Protein AF-B3LUS7-F1 (afdb_monomer_lite)

Structure (mmCIF, N/CA/C/O backbone):
data_AF-B3LUS7-F1
#
_entry.id   AF-B3LUS7-F1
#
loop_
_atom_site.group_PDB
_atom_site.id
_atom_site.type_symbol
_atom_site.label_atom_id
_atom_site.label_alt_id
_atom_site.label_comp_id
_atom_site.label_asym_id
_atom_site.label_entity_id
_atom_site.label_seq_id
_atom_site.pdbx_PDB_ins_code
_atom_site.Cartn_x
_atom_site.Cartn_y
_atom_site.Cartn_z
_atom_site.occupancy
_atom_site.B_iso_or_equiv
_atom_site.auth_seq_id
_atom_site.auth_comp_id
_atom_site.auth_asym_id
_atom_site.auth_atom_id
_atom_site.pdbx_PDB_model_num
ATOM 1 N N . MET A 1 1 ? -60.433 -21.222 46.168 1.00 36.62 1 MET A N 1
ATOM 2 C CA . MET A 1 1 ? -59.354 -22.168 45.819 1.00 36.62 1 MET A CA 1
ATOM 3 C C . MET A 1 1 ? -58.298 -21.401 45.036 1.00 36.62 1 MET A C 1
ATOM 5 O O . MET A 1 1 ? -58.659 -20.761 44.063 1.00 36.62 1 MET A O 1
ATOM 9 N N . GLN A 1 2 ? -57.072 -21.419 45.566 1.00 36.41 2 GLN A N 1
ATOM 10 C CA . GLN A 1 2 ? -55.747 -21.134 44.985 1.00 36.41 2 GLN A CA 1
ATOM 11 C C . GLN A 1 2 ? -55.483 -19.924 44.063 1.00 36.41 2 GLN A C 1
ATOM 13 O O . GLN A 1 2 ? -55.882 -19.857 42.908 1.00 36.41 2 GLN A O 1
ATOM 18 N N . THR A 1 3 ? -54.646 -19.049 44.624 1.00 42.31 3 THR A N 1
ATOM 19 C CA . THR A 1 3 ? -53.610 -18.188 44.035 1.00 42.31 3 THR A CA 1
ATOM 20 C C . THR A 1 3 ? -52.677 -18.892 43.039 1.00 42.31 3 THR A C 1
ATOM 22 O O . THR A 1 3 ? -52.234 -20.001 43.326 1.00 42.31 3 THR A O 1
ATOM 25 N N . SER A 1 4 ? -52.235 -18.182 41.991 1.00 36.28 4 SER A N 1
ATOM 26 C CA . SER A 1 4 ? -50.823 -18.184 41.566 1.00 36.28 4 SER A CA 1
ATOM 27 C C . SER A 1 4 ? -50.484 -16.925 40.760 1.00 36.28 4 SER A C 1
ATOM 29 O O . SER A 1 4 ? -51.110 -16.625 39.749 1.00 36.28 4 SER A O 1
ATOM 31 N N . SER A 1 5 ? -49.491 -16.201 41.265 1.00 44.25 5 SER A N 1
ATOM 32 C CA . SER A 1 5 ? -48.675 -15.177 40.613 1.00 44.25 5 SER A CA 1
ATOM 33 C C . SER A 1 5 ? -47.885 -15.740 39.431 1.00 44.25 5 SER A C 1
ATOM 35 O O . SER A 1 5 ? -47.470 -16.889 39.532 1.00 44.25 5 SER A O 1
ATOM 37 N N . GLU A 1 6 ? -47.550 -14.922 38.428 1.00 37.44 6 GLU A N 1
ATOM 38 C CA . GLU A 1 6 ? -46.140 -14.720 38.040 1.00 37.44 6 GLU A CA 1
ATOM 39 C C . GLU A 1 6 ? -45.975 -13.510 37.110 1.00 37.44 6 GLU A C 1
ATOM 41 O O . GLU A 1 6 ? -46.657 -13.366 36.097 1.00 37.44 6 GLU A O 1
ATOM 46 N N . SER A 1 7 ? -45.067 -12.625 37.505 1.00 44.56 7 SER A N 1
ATOM 47 C CA . SER A 1 7 ? -44.479 -11.560 36.709 1.00 44.56 7 SER A CA 1
ATOM 48 C C . SER A 1 7 ? -43.469 -12.136 35.715 1.00 44.56 7 SER A C 1
ATOM 50 O O . SER A 1 7 ? -42.718 -13.055 36.027 1.00 44.56 7 SER A O 1
ATOM 52 N N . THR A 1 8 ? -43.387 -11.555 34.524 1.00 39.97 8 THR A N 1
ATOM 53 C CA . THR A 1 8 ? -42.203 -11.667 33.657 1.00 39.97 8 THR A CA 1
ATOM 54 C C . THR A 1 8 ? -42.118 -10.338 32.908 1.00 39.97 8 THR A C 1
ATOM 56 O O . THR A 1 8 ? -42.784 -10.132 31.901 1.00 39.97 8 THR A O 1
ATOM 59 N N . ASP A 1 9 ? -41.623 -9.277 33.541 1.00 37.56 9 ASP A N 1
ATOM 60 C CA . ASP A 1 9 ? -40.199 -8.948 33.667 1.00 37.56 9 ASP A CA 1
ATOM 61 C C . ASP A 1 9 ? -39.389 -9.220 32.393 1.00 37.56 9 ASP A C 1
ATOM 63 O O . ASP A 1 9 ? -38.981 -10.337 32.086 1.00 37.56 9 ASP A O 1
ATOM 67 N N . ALA A 1 10 ? -39.162 -8.123 31.669 1.00 45.78 10 ALA A N 1
ATOM 68 C CA . ALA A 1 10 ? -37.835 -7.683 31.259 1.00 45.78 10 ALA A CA 1
ATOM 69 C C . ALA A 1 10 ? -36.886 -8.778 30.743 1.00 45.78 10 ALA A C 1
ATOM 71 O O . ALA A 1 10 ? -35.972 -9.222 31.435 1.00 45.78 10 ALA A O 1
ATOM 72 N N . LYS A 1 11 ? -37.025 -9.142 29.465 1.00 37.34 11 LYS A N 1
ATOM 73 C CA . LYS A 1 11 ? -35.926 -9.773 28.724 1.00 37.34 11 LYS A CA 1
ATOM 74 C C . LYS A 1 11 ? -35.996 -9.459 27.234 1.00 37.34 11 LYS A C 1
ATOM 76 O O . LYS A 1 11 ? -36.280 -10.326 26.419 1.00 37.34 11 LYS A O 1
ATOM 81 N N . SER A 1 12 ? -35.721 -8.207 26.880 1.00 37.22 12 SER A N 1
ATOM 82 C CA . SER A 1 12 ? -35.508 -7.814 25.481 1.00 37.22 12 SER A CA 1
ATOM 83 C C . SER A 1 12 ? -34.350 -6.824 25.313 1.00 37.22 12 SER A C 1
ATOM 85 O O . SER A 1 12 ? -34.412 -5.982 24.434 1.00 37.22 12 SER A O 1
ATOM 87 N N . ASP A 1 13 ? -33.294 -6.946 26.125 1.00 42.12 13 ASP A N 1
ATOM 88 C CA . ASP A 1 13 ? -32.084 -6.104 26.014 1.00 42.12 13 ASP A CA 1
ATOM 89 C C . ASP A 1 13 ? -30.776 -6.913 25.888 1.00 42.12 13 ASP A C 1
ATOM 91 O O . ASP A 1 13 ? -29.690 -6.365 26.004 1.00 42.12 13 ASP A O 1
ATOM 95 N N . SER A 1 14 ? -30.833 -8.230 25.637 1.00 44.12 14 SER A N 1
ATOM 96 C CA . SER A 1 14 ? -29.615 -9.078 25.600 1.00 44.12 14 SER A CA 1
ATOM 97 C C . SER A 1 14 ? -29.285 -9.706 24.243 1.00 44.12 14 SER A C 1
ATOM 99 O O . SER A 1 14 ? -28.375 -10.530 24.166 1.00 44.12 14 SER A O 1
ATOM 101 N N . LEU A 1 15 ? -29.995 -9.349 23.165 1.00 44.31 15 LEU A N 1
ATOM 102 C CA . LEU A 1 15 ? -29.783 -9.963 21.843 1.00 44.31 15 LEU A CA 1
ATOM 103 C C . LEU A 1 15 ? -28.889 -9.157 20.888 1.00 44.31 15 LEU A C 1
ATOM 105 O O . LEU A 1 15 ? -28.404 -9.734 19.915 1.00 44.31 15 LEU A O 1
ATOM 109 N N . ASP A 1 16 ? -28.574 -7.897 21.193 1.00 49.69 16 ASP A N 1
ATOM 110 C CA . ASP A 1 16 ? -27.642 -7.100 20.376 1.00 49.69 16 ASP A CA 1
ATOM 111 C C . ASP A 1 16 ? -26.169 -7.264 20.795 1.00 49.69 16 ASP A C 1
ATOM 113 O O . ASP A 1 16 ? -25.252 -7.055 20.000 1.00 49.69 16 ASP A O 1
ATOM 117 N N . GLU A 1 17 ? -25.913 -7.709 22.025 1.00 46.16 17 GLU A N 1
ATOM 118 C CA . GLU A 1 17 ? -24.556 -7.842 22.569 1.00 46.16 17 GLU A CA 1
ATOM 119 C C . GLU A 1 17 ? -23.786 -9.103 22.099 1.00 46.16 17 GLU A C 1
ATOM 121 O O . GLU A 1 17 ? -22.583 -9.001 21.832 1.00 46.16 17 GLU A O 1
ATOM 126 N N . PRO A 1 18 ? -24.416 -10.283 21.880 1.00 45.97 18 PRO A N 1
ATOM 127 C CA . PRO A 1 18 ? -23.706 -11.465 21.385 1.00 45.97 18 PRO A CA 1
ATOM 128 C C . PRO A 1 18 ? -23.265 -11.313 19.928 1.00 45.97 18 PRO A C 1
ATOM 130 O O . PRO A 1 18 ? -22.197 -11.793 19.551 1.00 45.97 18 PRO A O 1
ATOM 133 N N . SER A 1 19 ? -24.079 -10.656 19.099 1.00 53.09 19 SER A N 1
ATOM 134 C CA . SER A 1 19 ? -23.818 -10.502 17.668 1.00 53.09 19 SER A CA 1
ATOM 135 C C . SER A 1 19 ? -22.700 -9.492 17.421 1.00 53.09 19 SER A C 1
ATOM 137 O O . SER A 1 19 ? -21.775 -9.802 16.676 1.00 53.09 19 SER A O 1
ATOM 139 N N . ALA A 1 20 ? -22.699 -8.348 18.110 1.00 50.06 20 ALA A N 1
ATOM 140 C CA . ALA A 1 20 ? -21.629 -7.358 18.010 1.00 50.06 20 ALA A CA 1
ATOM 141 C C . ALA A 1 20 ? -20.271 -7.917 18.474 1.00 50.06 20 ALA A C 1
ATOM 143 O O . ALA A 1 20 ? -19.271 -7.739 17.777 1.00 50.06 20 ALA A O 1
ATOM 144 N N . TYR A 1 21 ? -20.240 -8.663 19.586 1.00 50.84 21 TYR A N 1
ATOM 145 C CA . TYR A 1 21 ? -19.022 -9.301 20.099 1.00 50.84 21 TYR A CA 1
ATOM 146 C C . TYR A 1 21 ? -18.515 -10.439 19.197 1.00 50.84 21 TYR A C 1
ATOM 148 O O . TYR A 1 21 ? -17.309 -10.597 18.990 1.00 50.84 21 TYR A O 1
ATOM 156 N N . LEU A 1 22 ? -19.419 -11.246 18.628 1.00 47.09 22 LEU A N 1
ATOM 157 C CA . LEU A 1 22 ? -19.049 -12.304 17.683 1.00 47.09 22 LEU A CA 1
ATOM 158 C C . LEU A 1 22 ? -18.611 -11.740 16.327 1.00 47.09 22 LEU A C 1
ATOM 160 O O . LEU A 1 22 ? -17.684 -12.281 15.730 1.00 47.09 22 LEU A O 1
ATOM 164 N N . ILE A 1 23 ? -19.215 -10.645 15.859 1.00 52.66 23 ILE A N 1
ATOM 165 C CA . ILE A 1 23 ? -18.764 -9.920 14.666 1.00 52.66 23 ILE A CA 1
ATOM 166 C C . ILE A 1 23 ? -17.369 -9.350 14.919 1.00 52.66 23 ILE A C 1
ATOM 168 O O . ILE A 1 23 ? -16.482 -9.612 14.117 1.00 52.66 23 ILE A O 1
ATOM 172 N N . GLU A 1 24 ? -17.141 -8.687 16.059 1.00 53.34 24 GLU A N 1
ATOM 173 C CA . GLU A 1 24 ? -15.830 -8.181 16.499 1.00 53.34 24 GLU A CA 1
ATOM 174 C C . GLU A 1 24 ? -14.760 -9.284 16.567 1.00 53.34 24 GLU A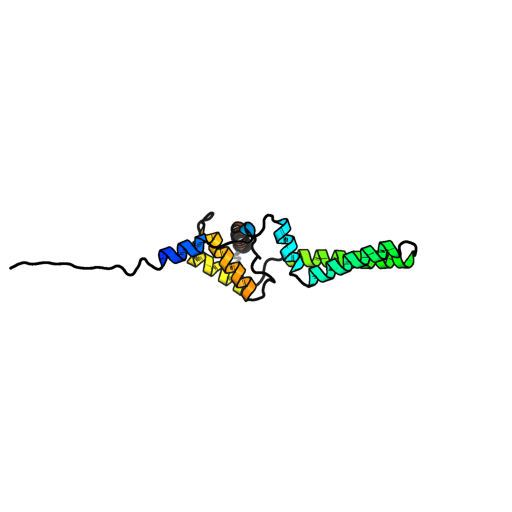 C 1
ATOM 176 O O . GLU A 1 24 ? -13.623 -9.085 16.133 1.00 53.34 24 GLU A O 1
ATOM 181 N N . LYS A 1 25 ? -15.126 -10.486 17.028 1.00 54.56 25 LYS A N 1
ATOM 182 C CA . LYS A 1 25 ? -14.224 -11.646 17.071 1.00 54.56 25 LYS A CA 1
ATOM 183 C C . LYS A 1 25 ? -13.937 -12.249 15.688 1.00 54.56 25 LYS A C 1
ATOM 185 O O . LYS A 1 25 ? -12.855 -12.794 15.488 1.00 54.56 25 LYS A O 1
ATOM 190 N N . ASN A 1 26 ? -14.874 -12.138 14.747 1.00 64.25 26 ASN A N 1
ATOM 191 C CA . ASN A 1 26 ? -14.758 -12.668 13.383 1.00 64.25 26 ASN A CA 1
ATOM 192 C C . ASN A 1 26 ? -14.194 -11.653 12.376 1.00 64.25 26 ASN A C 1
ATOM 194 O O . ASN A 1 26 ? -14.091 -11.955 11.187 1.00 64.25 26 ASN A O 1
ATOM 198 N N . VAL A 1 27 ? -13.807 -10.457 12.827 1.00 75.75 27 VAL A N 1
ATOM 199 C CA . VAL A 1 27 ? -13.137 -9.474 11.978 1.00 75.75 27 VAL A CA 1
ATOM 200 C C . VAL A 1 27 ? -11.748 -9.991 11.594 1.00 75.75 27 VAL A C 1
ATOM 202 O O . VAL A 1 27 ? -10.848 -10.058 12.436 1.00 75.75 27 VAL A O 1
ATOM 205 N N . ALA A 1 28 ? -11.565 -10.343 10.322 1.00 84.31 28 ALA A N 1
ATOM 206 C CA . ALA A 1 28 ? -10.272 -10.716 9.754 1.00 84.31 28 ALA A CA 1
ATOM 207 C C . ALA A 1 28 ? -9.532 -9.469 9.250 1.00 84.31 28 ALA A C 1
ATOM 209 O O . ALA A 1 28 ? -10.075 -8.698 8.456 1.00 84.31 28 ALA A O 1
ATOM 210 N N . LEU A 1 29 ? -8.295 -9.270 9.710 1.00 89.00 29 LEU A N 1
ATOM 211 C CA . LEU A 1 29 ? -7.400 -8.243 9.175 1.00 89.00 29 LEU A CA 1
ATOM 212 C C . LEU A 1 29 ? -6.484 -8.847 8.106 1.00 89.00 29 LEU A C 1
ATOM 214 O O . LEU A 1 29 ? -6.311 -10.067 8.067 1.00 89.00 29 LEU A O 1
ATOM 218 N N . PRO A 1 30 ? -5.822 -8.016 7.280 1.00 87.62 30 PRO A N 1
ATOM 219 C CA . PRO A 1 30 ? -4.854 -8.501 6.297 1.00 87.62 30 PRO A CA 1
ATOM 220 C C . PRO A 1 30 ? -3.796 -9.428 6.912 1.00 87.62 30 PRO A C 1
ATOM 222 O O . PRO A 1 30 ? -3.473 -10.458 6.331 1.00 87.62 30 PRO A O 1
ATOM 225 N N . LYS A 1 31 ? -3.324 -9.130 8.129 1.00 90.62 31 LYS A N 1
ATOM 226 C CA . LYS A 1 31 ? -2.398 -9.987 8.889 1.00 90.62 31 LYS A CA 1
ATOM 227 C C . LYS A 1 31 ? -2.871 -11.436 9.067 1.00 90.62 31 LYS A C 1
ATOM 229 O O . LYS A 1 31 ? -2.031 -12.322 9.161 1.00 90.62 31 LYS A O 1
ATOM 234 N N . ASP A 1 32 ? -4.178 -11.669 9.155 1.00 89.25 32 ASP A N 1
ATOM 235 C CA . ASP A 1 32 ? -4.744 -13.008 9.356 1.00 89.25 32 ASP A CA 1
ATOM 236 C C . ASP A 1 32 ? -5.029 -13.723 8.025 1.00 89.25 32 ASP A C 1
ATOM 238 O O . ASP A 1 32 ? -5.146 -14.945 7.991 1.00 89.25 32 ASP A O 1
ATOM 242 N N . ILE A 1 33 ? -5.147 -12.962 6.932 1.00 88.50 33 ILE A N 1
ATOM 243 C CA . ILE A 1 33 ? -5.426 -13.467 5.580 1.00 88.50 33 ILE A CA 1
ATOM 244 C C . ILE A 1 33 ? -4.118 -13.837 4.871 1.00 88.50 33 ILE A C 1
ATOM 246 O O . ILE A 1 33 ? -4.022 -14.873 4.213 1.00 88.50 33 ILE A O 1
ATOM 250 N N . PHE A 1 34 ? -3.097 -12.988 4.997 1.00 89.75 34 PHE A N 1
ATOM 251 C CA . PHE A 1 34 ? -1.812 -13.169 4.337 1.00 89.75 34 PHE A CA 1
ATOM 252 C C . PHE A 1 34 ? -0.827 -13.902 5.249 1.00 89.75 34 PHE A C 1
ATOM 254 O O . PHE A 1 34 ? -0.536 -13.464 6.358 1.00 89.75 34 PHE A O 1
ATOM 261 N N . GLY A 1 35 ? -0.228 -14.985 4.745 1.00 86.88 35 GLY A N 1
ATOM 262 C CA . GLY A 1 35 ? 0.777 -15.754 5.491 1.00 86.88 35 GLY A CA 1
ATOM 263 C C . GLY A 1 35 ? 2.086 -14.997 5.765 1.00 86.88 35 GLY A C 1
ATOM 264 O O . GLY A 1 35 ? 2.885 -15.427 6.594 1.00 86.88 35 GLY A O 1
ATOM 265 N N . SER A 1 36 ? 2.333 -13.876 5.079 1.00 90.69 36 SER A N 1
ATOM 266 C CA . SER A 1 36 ? 3.490 -13.012 5.318 1.00 90.69 36 SER A CA 1
ATOM 267 C C . SER A 1 36 ? 3.231 -11.575 4.865 1.00 90.69 36 SER A C 1
ATOM 269 O O . SER A 1 36 ? 2.439 -11.324 3.955 1.00 90.69 36 SER A O 1
ATOM 271 N N . TYR A 1 37 ? 3.973 -10.630 5.451 1.00 86.75 37 TYR A N 1
ATOM 272 C CA . TYR A 1 37 ? 3.926 -9.223 5.039 1.00 86.75 37 TYR A CA 1
ATOM 273 C C . TYR A 1 37 ? 4.381 -9.026 3.585 1.00 86.75 37 TYR A C 1
ATOM 275 O O . TYR A 1 37 ? 3.862 -8.159 2.893 1.00 86.75 37 TYR A O 1
ATOM 283 N N . LEU A 1 38 ? 5.318 -9.852 3.103 1.00 86.81 38 LEU A N 1
ATOM 284 C CA . LEU A 1 38 ? 5.768 -9.813 1.709 1.00 86.81 38 LEU A CA 1
ATOM 285 C C . LEU A 1 38 ? 4.651 -10.218 0.744 1.00 86.81 38 LEU A C 1
ATOM 287 O O . LEU A 1 38 ? 4.473 -9.563 -0.275 1.00 86.81 38 LEU A O 1
ATOM 291 N N . SER A 1 39 ? 3.880 -11.259 1.078 1.00 90.06 39 SER A N 1
ATOM 292 C CA . SER A 1 39 ? 2.735 -11.688 0.265 1.00 90.06 39 SER A CA 1
ATOM 293 C C . SER A 1 39 ? 1.671 -10.591 0.178 1.00 90.06 39 SER A C 1
ATOM 295 O O . SER A 1 39 ? 1.225 -10.249 -0.915 1.00 90.06 39 SER A O 1
ATOM 297 N N . TYR A 1 40 ? 1.352 -9.968 1.317 1.00 91.06 40 TYR A N 1
ATOM 298 C CA . TYR A 1 40 ? 0.489 -8.787 1.374 1.00 91.06 40 TYR A CA 1
ATOM 299 C C . TYR A 1 40 ? 1.017 -7.642 0.498 1.00 91.06 40 TYR A C 1
ATOM 301 O O . TYR A 1 40 ? 0.290 -7.099 -0.326 1.00 91.06 40 TYR A O 1
ATOM 309 N N . TRP A 1 41 ? 2.297 -7.294 0.635 1.00 86.69 41 TRP A N 1
ATOM 310 C CA . TRP A 1 41 ? 2.875 -6.172 -0.099 1.00 86.69 41 TRP A CA 1
ATOM 311 C C . TRP A 1 41 ? 2.886 -6.412 -1.613 1.00 86.69 41 TRP A C 1
ATOM 313 O O . TRP A 1 41 ? 2.531 -5.519 -2.377 1.00 86.69 41 TRP A O 1
ATOM 323 N N . ILE A 1 42 ? 3.221 -7.630 -2.055 1.00 87.12 42 ILE A N 1
ATOM 324 C CA . ILE A 1 42 ? 3.136 -8.016 -3.471 1.00 87.12 42 ILE A CA 1
ATOM 325 C C . ILE A 1 42 ? 1.691 -7.902 -3.960 1.00 87.12 42 ILE A C 1
ATOM 327 O O . ILE A 1 42 ? 1.459 -7.328 -5.022 1.00 87.12 42 ILE A O 1
ATOM 331 N N . TYR A 1 43 ? 0.723 -8.398 -3.185 1.00 89.69 43 TYR A N 1
ATOM 332 C CA . TYR A 1 43 ? -0.693 -8.290 -3.527 1.00 89.69 43 TYR A CA 1
ATOM 333 C C . TYR A 1 43 ? -1.107 -6.827 -3.754 1.00 89.69 43 TYR A C 1
ATOM 335 O O . TYR A 1 43 ? -1.678 -6.510 -4.799 1.00 89.69 43 TYR A O 1
ATOM 343 N N . GLU A 1 44 ? -0.727 -5.917 -2.856 1.00 88.38 44 GLU A N 1
ATOM 344 C CA . GLU A 1 44 ? -1.035 -4.490 -3.007 1.00 88.38 44 GLU A CA 1
ATOM 345 C C . GLU A 1 44 ? -0.373 -3.848 -4.225 1.00 88.38 44 GLU A C 1
ATOM 347 O O . GLU A 1 44 ? -1.030 -3.163 -5.012 1.00 88.38 44 GLU A O 1
ATOM 352 N N . VAL A 1 45 ? 0.911 -4.130 -4.445 1.00 84.50 45 VAL A N 1
ATOM 353 C CA . VAL A 1 45 ? 1.642 -3.623 -5.613 1.00 84.50 45 VAL A CA 1
ATOM 354 C C . VAL A 1 45 ? 1.001 -4.108 -6.914 1.00 84.50 45 VAL A C 1
ATOM 356 O O . VAL A 1 45 ? 0.868 -3.334 -7.861 1.00 84.50 45 VAL A O 1
ATOM 359 N N . THR A 1 46 ? 0.551 -5.364 -6.969 1.00 85.00 46 THR A N 1
ATOM 360 C CA . THR A 1 46 ? -0.098 -5.917 -8.169 1.00 85.00 46 THR A CA 1
ATOM 361 C C . THR A 1 46 ? -1.489 -5.351 -8.433 1.00 85.00 46 THR A C 1
ATOM 363 O O . THR A 1 46 ? -1.962 -5.403 -9.569 1.00 85.00 46 THR A O 1
ATOM 366 N N . ARG A 1 47 ? -2.166 -4.800 -7.419 1.00 88.12 47 ARG A N 1
ATOM 367 C CA . ARG A 1 47 ? -3.489 -4.202 -7.613 1.00 88.12 47 ARG A CA 1
ATOM 368 C C . ARG A 1 47 ? -3.412 -2.785 -8.176 1.00 88.12 47 ARG A C 1
ATOM 370 O O . ARG A 1 47 ? -4.324 -2.362 -8.888 1.00 88.12 47 ARG A O 1
ATOM 377 N N . HIS A 1 48 ? -2.307 -2.094 -7.929 1.00 84.62 48 HIS A N 1
ATOM 378 C CA . HIS A 1 48 ? -2.116 -0.725 -8.372 1.00 84.62 48 HIS A CA 1
ATOM 379 C C . HIS A 1 48 ? -1.610 -0.652 -9.812 1.00 84.62 48 HIS A C 1
ATOM 381 O O . HIS A 1 48 ? -0.467 -0.989 -10.134 1.00 84.62 48 HIS A O 1
ATOM 387 N N . LYS A 1 49 ? -2.470 -0.154 -10.704 1.00 85.94 49 LYS A N 1
ATOM 388 C CA . LYS A 1 49 ? -2.260 -0.187 -12.163 1.00 85.94 49 LYS A CA 1
ATOM 389 C C . LYS A 1 49 ? -0.927 0.425 -12.598 1.00 85.94 49 LYS A C 1
ATOM 391 O O . LYS A 1 49 ? -0.229 -0.161 -13.421 1.00 85.94 49 LYS A O 1
ATOM 396 N N . ALA A 1 50 ? -0.552 1.574 -12.033 1.00 85.94 50 ALA A N 1
ATOM 397 C CA . ALA A 1 50 ? 0.697 2.247 -12.394 1.00 85.94 50 ALA A CA 1
ATOM 398 C C . ALA A 1 50 ? 1.938 1.433 -11.994 1.00 85.94 50 ALA A C 1
ATOM 400 O O . ALA A 1 50 ? 2.926 1.423 -12.724 1.00 85.94 50 ALA A O 1
ATOM 401 N N . ALA A 1 51 ? 1.875 0.711 -10.870 1.00 87.00 51 ALA A N 1
ATOM 402 C CA . ALA A 1 51 ? 2.989 -0.108 -10.405 1.00 87.00 51 ALA A CA 1
ATOM 403 C C . ALA A 1 51 ? 3.184 -1.330 -11.314 1.00 87.00 51 ALA A C 1
ATOM 405 O O . ALA A 1 51 ? 4.310 -1.630 -11.705 1.00 87.00 51 ALA A O 1
ATOM 406 N N . VAL A 1 52 ? 2.086 -1.977 -11.725 1.00 88.94 52 VAL A N 1
ATOM 407 C CA . VAL A 1 52 ? 2.119 -3.093 -12.684 1.00 88.94 52 VAL A CA 1
ATOM 408 C C . VAL A 1 52 ? 2.677 -2.654 -14.036 1.00 88.94 52 VAL A C 1
ATOM 410 O O . VAL A 1 52 ? 3.545 -3.331 -14.576 1.00 88.94 52 VAL A O 1
ATOM 413 N N . ILE A 1 53 ? 2.224 -1.514 -14.572 1.00 89.94 53 ILE A N 1
ATOM 414 C CA . ILE A 1 53 ? 2.720 -0.990 -15.855 1.00 89.94 53 ILE A CA 1
ATOM 415 C C . ILE A 1 53 ? 4.228 -0.732 -15.784 1.00 89.94 53 ILE A C 1
ATOM 417 O O . ILE A 1 53 ? 4.962 -1.178 -16.662 1.00 89.94 53 ILE A O 1
ATOM 421 N N . LEU A 1 54 ? 4.705 -0.065 -14.728 1.00 89.75 54 LEU A N 1
ATOM 422 C CA . LEU A 1 54 ? 6.135 0.191 -14.542 1.00 89.75 54 LEU A CA 1
ATOM 423 C C . LEU A 1 54 ? 6.942 -1.102 -14.401 1.00 89.75 54 LEU A C 1
ATOM 425 O O . LEU A 1 54 ? 8.019 -1.209 -14.979 1.00 89.75 54 LEU A O 1
ATOM 429 N N . LEU A 1 55 ? 6.424 -2.099 -13.680 1.00 89.56 55 LEU A N 1
ATOM 430 C CA . LEU A 1 55 ? 7.087 -3.393 -13.534 1.00 89.56 55 LEU A CA 1
ATOM 431 C C . LEU A 1 55 ? 7.205 -4.117 -14.880 1.00 89.56 55 LEU A C 1
ATOM 433 O O . LEU A 1 55 ? 8.275 -4.630 -15.200 1.00 89.56 55 LEU A O 1
ATOM 437 N N . VAL A 1 56 ? 6.142 -4.116 -15.689 1.00 91.56 56 VAL A N 1
ATOM 438 C CA . VAL A 1 56 ? 6.174 -4.677 -17.048 1.00 91.56 56 VAL A CA 1
ATOM 439 C C . VAL A 1 56 ? 7.203 -3.943 -17.904 1.00 91.56 56 VAL A C 1
ATOM 441 O O . VAL A 1 56 ? 8.016 -4.606 -18.542 1.00 91.56 56 VAL A O 1
ATOM 444 N N . LEU A 1 57 ? 7.229 -2.605 -17.863 1.00 91.81 57 LEU A N 1
ATOM 445 C CA . LEU A 1 57 ? 8.209 -1.800 -18.598 1.00 91.81 57 LEU A CA 1
ATOM 446 C C . LEU A 1 57 ? 9.649 -2.143 -18.198 1.00 91.81 57 LEU A C 1
ATOM 448 O O . LEU A 1 57 ? 10.485 -2.361 -19.071 1.00 91.81 57 LEU A O 1
ATOM 452 N N . ILE A 1 58 ? 9.925 -2.286 -16.899 1.00 91.00 58 ILE A N 1
ATOM 453 C CA . ILE A 1 58 ? 11.244 -2.691 -16.395 1.00 91.00 58 ILE A CA 1
ATOM 454 C C . ILE A 1 58 ? 11.637 -4.067 -16.934 1.00 91.00 58 ILE A C 1
ATOM 456 O O . ILE A 1 58 ? 12.744 -4.227 -17.445 1.00 91.00 58 ILE A O 1
ATOM 460 N N . VAL A 1 59 ? 10.741 -5.055 -16.850 1.00 91.69 59 VAL A N 1
ATOM 461 C CA . VAL A 1 59 ? 11.011 -6.408 -17.359 1.00 91.69 59 VAL A CA 1
ATOM 462 C C . VAL A 1 59 ? 11.281 -6.368 -18.862 1.00 91.69 59 VAL A C 1
ATOM 464 O O . VAL A 1 59 ? 12.248 -6.972 -19.320 1.00 91.69 59 VAL A O 1
ATOM 467 N N . THR A 1 60 ? 10.487 -5.617 -19.630 1.00 90.88 60 THR A N 1
ATOM 468 C CA . THR A 1 60 ? 10.710 -5.474 -21.074 1.00 90.88 60 THR A CA 1
ATOM 469 C C . THR A 1 60 ? 12.031 -4.780 -21.396 1.00 90.88 60 THR A C 1
ATOM 471 O O . THR A 1 60 ? 12.754 -5.269 -22.258 1.00 90.88 60 THR A O 1
ATOM 474 N N . SER A 1 61 ? 12.403 -3.718 -20.675 1.00 89.69 61 SER A N 1
ATOM 475 C CA . SER A 1 61 ? 13.691 -3.035 -20.856 1.00 89.69 61 SER A CA 1
ATOM 476 C C . SER A 1 61 ? 14.872 -3.950 -20.540 1.00 89.69 61 SER A C 1
ATOM 478 O O . SER A 1 61 ? 15.855 -3.958 -21.273 1.00 89.69 61 SER A O 1
ATOM 480 N N . ILE A 1 62 ? 14.778 -4.786 -19.500 1.00 89.56 62 ILE A N 1
ATOM 481 C CA . ILE A 1 62 ? 15.827 -5.770 -19.186 1.00 89.56 62 ILE A CA 1
ATOM 482 C C . ILE A 1 62 ? 15.976 -6.786 -20.327 1.00 89.56 62 ILE A C 1
ATOM 484 O O . ILE A 1 62 ? 17.096 -7.087 -20.736 1.00 89.56 62 ILE A O 1
ATOM 488 N N . LEU A 1 63 ? 14.866 -7.301 -20.866 1.00 90.12 63 LEU A N 1
ATOM 489 C CA . LEU A 1 63 ? 14.901 -8.248 -21.986 1.00 90.12 63 LEU A CA 1
ATOM 490 C C . LEU A 1 63 ? 15.520 -7.624 -23.245 1.00 90.12 63 LEU A C 1
ATOM 492 O O . LEU A 1 63 ? 16.335 -8.265 -23.909 1.00 90.12 63 LEU A O 1
ATOM 496 N N . LEU A 1 64 ? 15.173 -6.370 -23.547 1.00 88.31 64 LEU A N 1
ATOM 497 C CA . LEU A 1 64 ? 15.741 -5.625 -24.671 1.00 88.31 64 LEU A CA 1
ATOM 498 C C . LEU A 1 64 ? 17.236 -5.359 -24.479 1.00 88.31 64 LEU A C 1
ATOM 500 O O . LEU A 1 64 ? 18.008 -5.578 -25.411 1.00 88.31 64 LEU A O 1
ATOM 504 N N . LEU A 1 65 ? 17.664 -4.980 -23.272 1.00 87.38 65 LEU A N 1
ATOM 505 C CA . LEU A 1 65 ? 19.075 -4.770 -22.945 1.00 87.38 65 LEU A CA 1
ATOM 506 C C . LEU A 1 65 ? 19.904 -6.040 -23.175 1.00 87.38 65 LEU A C 1
ATOM 508 O O . LEU A 1 65 ? 20.983 -5.972 -23.759 1.00 87.38 65 LEU A O 1
ATOM 512 N N . VAL A 1 66 ? 19.391 -7.202 -22.755 1.00 87.19 66 VAL A N 1
ATOM 513 C CA . VAL A 1 66 ? 20.055 -8.498 -22.972 1.00 87.19 66 VAL A CA 1
ATOM 514 C C . VAL A 1 66 ? 20.150 -8.828 -24.464 1.00 87.19 66 VAL A C 1
ATOM 516 O O . VAL A 1 66 ? 21.174 -9.339 -24.912 1.00 87.19 66 VAL A O 1
ATOM 519 N N . PHE A 1 67 ? 19.112 -8.524 -25.245 1.00 86.00 67 PHE A N 1
ATOM 520 C CA . PHE A 1 67 ? 19.070 -8.842 -26.673 1.00 86.00 67 PHE A CA 1
ATOM 521 C C . PHE A 1 67 ? 19.939 -7.904 -27.531 1.00 86.00 67 PHE A C 1
ATOM 523 O O . PHE A 1 67 ? 20.602 -8.353 -28.465 1.00 86.00 67 PHE A O 1
ATOM 530 N N . PHE A 1 68 ? 19.966 -6.608 -27.211 1.00 83.25 68 PHE A N 1
ATOM 531 C CA . PHE A 1 68 ? 20.624 -5.564 -28.007 1.00 83.25 68 PHE A CA 1
ATOM 532 C C . PHE A 1 68 ? 21.972 -5.086 -27.440 1.00 83.25 68 PHE A C 1
ATOM 534 O O . PHE A 1 68 ? 22.517 -4.092 -27.922 1.00 83.25 68 PHE A O 1
ATOM 541 N N . TYR A 1 69 ? 22.552 -5.809 -26.473 1.00 82.62 69 TYR A N 1
ATOM 542 C CA . TYR A 1 69 ? 23.803 -5.442 -25.789 1.00 82.62 69 TYR A CA 1
ATOM 543 C C . TYR A 1 69 ? 24.973 -5.097 -26.730 1.00 82.62 69 TYR A C 1
ATOM 545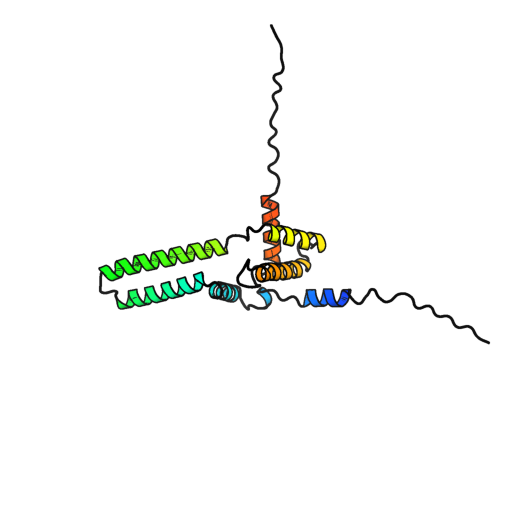 O O . TYR A 1 69 ? 25.808 -4.257 -26.413 1.00 82.62 69 TYR A O 1
ATOM 553 N N . ASN A 1 70 ? 25.024 -5.706 -27.915 1.00 79.56 70 ASN A N 1
ATOM 554 C CA . ASN A 1 70 ? 26.120 -5.510 -28.867 1.00 79.56 70 ASN A CA 1
ATOM 555 C C . ASN A 1 70 ? 26.061 -4.175 -29.638 1.00 79.56 70 ASN A C 1
ATOM 557 O O . ASN A 1 70 ? 26.960 -3.896 -30.426 1.00 79.56 70 ASN A O 1
ATOM 561 N N . THR A 1 71 ? 25.015 -3.361 -29.458 1.00 82.69 71 THR A N 1
ATOM 562 C CA . THR A 1 71 ? 24.848 -2.079 -30.164 1.00 82.69 71 THR A CA 1
ATOM 563 C C . THR A 1 71 ? 24.964 -0.912 -29.181 1.00 82.69 71 THR A C 1
ATOM 565 O O . THR A 1 71 ? 24.036 -0.650 -28.420 1.00 82.69 71 THR A O 1
ATOM 568 N N . GLU A 1 72 ? 26.080 -0.174 -29.209 1.00 76.69 72 GLU A N 1
ATOM 569 C CA . GLU A 1 72 ? 26.400 0.865 -28.207 1.00 76.69 72 GLU A CA 1
ATOM 570 C C . GLU A 1 72 ? 25.304 1.935 -28.040 1.00 76.69 72 GLU A C 1
ATOM 572 O O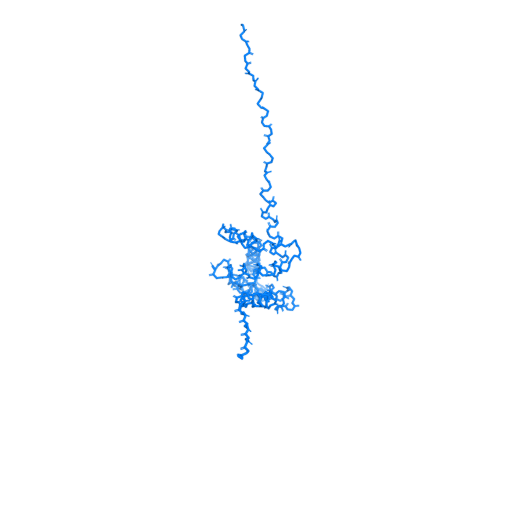 . GLU A 1 72 ? 24.943 2.293 -26.917 1.00 76.69 72 GLU A O 1
ATOM 577 N N . PHE A 1 73 ? 24.718 2.413 -29.144 1.00 74.81 73 PHE A N 1
ATOM 578 C CA . PHE A 1 73 ? 23.649 3.419 -29.101 1.00 74.81 73 PHE A CA 1
ATOM 579 C C . PHE A 1 73 ? 22.353 2.875 -28.472 1.00 74.81 73 PHE A C 1
ATOM 581 O O . PHE A 1 73 ? 21.664 3.590 -27.745 1.00 74.81 73 PHE A O 1
ATOM 588 N N . CYS A 1 74 ? 22.044 1.595 -28.700 1.00 81.12 74 CYS A N 1
ATOM 589 C CA . CYS A 1 74 ? 20.895 0.930 -28.087 1.00 81.12 74 CYS A CA 1
ATOM 590 C C . CYS A 1 74 ? 21.105 0.753 -26.581 1.00 81.12 74 CYS A C 1
ATOM 592 O O . CYS A 1 74 ? 20.193 1.019 -25.806 1.00 81.12 74 CYS A O 1
ATOM 594 N N . VAL A 1 75 ? 22.317 0.390 -26.154 1.00 84.56 75 VAL A N 1
ATOM 595 C CA . VAL A 1 75 ? 22.637 0.208 -24.731 1.00 84.56 75 VAL A CA 1
ATOM 596 C C . VAL A 1 75 ? 22.469 1.510 -23.946 1.00 84.56 75 VAL A C 1
ATOM 598 O O . VAL A 1 75 ? 21.846 1.504 -22.887 1.00 84.56 75 VAL A O 1
ATOM 601 N N . ALA A 1 76 ? 22.965 2.640 -24.460 1.00 87.38 76 ALA A N 1
ATOM 602 C CA . ALA A 1 76 ? 22.828 3.929 -23.776 1.00 87.38 76 ALA A CA 1
ATOM 603 C C . ALA A 1 76 ? 21.357 4.366 -23.626 1.00 87.38 76 ALA A C 1
ATOM 605 O O . ALA A 1 76 ? 20.956 4.839 -22.560 1.00 87.38 76 ALA A O 1
ATOM 606 N N . PHE A 1 77 ? 20.543 4.177 -24.671 1.00 87.31 77 PHE A N 1
ATOM 607 C CA . PHE A 1 77 ? 19.111 4.480 -24.639 1.00 87.31 77 PHE A CA 1
ATOM 608 C C . PHE A 1 77 ? 18.350 3.581 -23.652 1.00 87.31 77 PHE A C 1
ATOM 610 O O . PHE A 1 77 ? 17.561 4.084 -22.851 1.00 87.31 77 PHE A O 1
ATOM 617 N N . GLU A 1 78 ? 18.637 2.277 -23.641 1.00 88.06 78 GLU A N 1
ATOM 618 C CA . GLU A 1 78 ? 18.017 1.322 -22.714 1.00 88.06 78 GLU A CA 1
ATOM 619 C C . GLU A 1 78 ? 18.388 1.600 -21.253 1.00 88.06 78 GLU A C 1
ATOM 621 O O . GLU A 1 78 ? 17.528 1.543 -20.374 1.00 88.06 78 GLU A O 1
ATOM 626 N N . ILE A 1 79 ? 19.642 1.979 -20.972 1.00 87.94 79 ILE A N 1
ATOM 627 C CA . ILE A 1 79 ? 20.054 2.402 -19.624 1.00 87.94 79 ILE A CA 1
ATOM 628 C C . ILE A 1 79 ? 19.242 3.624 -19.175 1.00 87.94 79 ILE A C 1
ATOM 630 O O . ILE A 1 79 ? 18.790 3.681 -18.028 1.00 87.94 79 ILE A O 1
ATOM 634 N N . LEU A 1 80 ? 19.019 4.592 -20.069 1.00 90.50 80 LEU A N 1
ATOM 635 C CA . LEU A 1 80 ? 18.239 5.790 -19.763 1.00 90.50 80 LEU A CA 1
ATOM 636 C C . LEU A 1 80 ? 16.769 5.435 -19.486 1.00 90.50 80 LEU A C 1
ATOM 638 O O . LEU A 1 80 ? 16.232 5.862 -18.460 1.00 90.50 80 LEU A O 1
ATOM 642 N N . LEU A 1 81 ? 16.147 4.591 -20.316 1.00 89.56 81 LEU A N 1
ATOM 643 C CA . LEU A 1 81 ? 14.786 4.083 -20.096 1.00 89.56 81 LEU A CA 1
ATOM 644 C C . LEU A 1 81 ? 14.650 3.312 -18.781 1.00 89.56 81 LEU A C 1
ATOM 646 O O . LEU A 1 81 ? 13.712 3.558 -18.019 1.00 89.56 81 LEU A O 1
ATOM 650 N N . PHE A 1 82 ? 15.597 2.423 -18.479 1.00 90.31 82 PHE A N 1
ATOM 651 C CA . PHE A 1 82 ? 15.620 1.684 -17.222 1.00 90.31 82 PHE A CA 1
ATOM 652 C C . PHE A 1 82 ? 15.726 2.635 -16.025 1.00 90.31 82 PHE A C 1
ATOM 654 O O . PHE A 1 82 ? 14.970 2.496 -15.065 1.00 90.31 82 PHE A O 1
ATOM 661 N N . SER A 1 83 ? 16.600 3.647 -16.099 1.00 90.56 83 SER A N 1
ATOM 662 C CA . SER A 1 83 ? 16.746 4.656 -15.042 1.00 90.56 83 SER A CA 1
ATOM 663 C C . SER A 1 83 ? 15.452 5.446 -14.812 1.00 90.56 83 SER A C 1
ATOM 665 O O . SER A 1 83 ? 15.064 5.673 -13.666 1.00 90.56 83 SER A O 1
ATOM 667 N N . PHE A 1 84 ? 14.742 5.800 -15.888 1.00 90.94 84 PHE A N 1
ATOM 668 C CA . PHE A 1 84 ? 13.465 6.503 -15.822 1.00 90.94 84 PHE A CA 1
ATOM 669 C C . PHE A 1 84 ? 12.374 5.625 -15.203 1.00 90.94 84 PHE A C 1
ATOM 671 O O . PHE A 1 84 ? 11.652 6.074 -14.314 1.00 90.94 84 PHE A O 1
ATOM 678 N N . CYS A 1 85 ? 12.287 4.355 -15.609 1.00 91.19 85 CYS A N 1
ATOM 679 C CA . CYS A 1 85 ? 11.333 3.409 -15.032 1.00 91.19 85 CYS A CA 1
ATOM 680 C C . CYS A 1 85 ? 11.626 3.154 -13.550 1.00 91.19 85 CYS A C 1
ATOM 682 O O . CYS A 1 85 ? 10.707 3.163 -12.732 1.00 91.19 85 CYS A O 1
ATOM 684 N N . PHE A 1 86 ? 12.902 2.998 -13.188 1.00 88.50 86 PHE A N 1
ATOM 685 C CA . PHE A 1 86 ? 13.334 2.847 -11.802 1.00 88.50 86 PHE A CA 1
ATOM 686 C C . PHE A 1 86 ? 12.960 4.077 -10.963 1.00 88.50 86 PHE A C 1
ATOM 688 O O . PHE A 1 86 ? 12.322 3.942 -9.918 1.00 88.50 86 PHE A O 1
ATOM 695 N N . ALA A 1 87 ? 13.251 5.286 -11.450 1.00 90.50 87 ALA A N 1
ATOM 696 C CA . ALA A 1 87 ? 12.824 6.522 -10.797 1.00 90.50 87 ALA A CA 1
ATOM 697 C C . ALA A 1 87 ? 11.292 6.588 -10.647 1.00 90.50 87 ALA A C 1
ATOM 699 O O . ALA A 1 87 ? 10.793 6.926 -9.573 1.00 90.50 87 ALA A O 1
ATOM 700 N N . GLY A 1 88 ? 10.545 6.187 -11.679 1.00 88.62 88 GLY A N 1
ATOM 701 C CA . GLY A 1 88 ? 9.088 6.062 -11.635 1.00 88.62 88 GLY A CA 1
ATOM 702 C C . GLY A 1 88 ? 8.610 5.106 -10.541 1.00 88.62 88 GLY A C 1
ATOM 703 O O . GLY A 1 88 ? 7.701 5.447 -9.786 1.00 88.62 88 GLY A O 1
ATOM 704 N N . THR A 1 89 ? 9.250 3.942 -10.384 1.00 86.06 89 THR A N 1
ATOM 705 C CA . THR A 1 89 ? 8.909 3.011 -9.296 1.00 86.06 89 THR A CA 1
ATOM 706 C C . THR A 1 89 ? 9.196 3.595 -7.919 1.00 86.06 89 THR A C 1
ATOM 708 O O . THR A 1 89 ? 8.357 3.463 -7.030 1.00 86.06 89 THR A O 1
ATOM 711 N N . CYS A 1 90 ? 10.310 4.314 -7.745 1.00 86.94 90 CYS A N 1
ATOM 712 C CA . CYS A 1 90 ? 10.594 5.025 -6.499 1.00 86.94 90 CYS A CA 1
ATOM 713 C C . CYS A 1 90 ? 9.506 6.058 -6.184 1.00 86.94 90 CYS A C 1
ATOM 715 O O . CYS A 1 90 ? 9.037 6.116 -5.051 1.00 86.94 90 CYS A O 1
ATOM 717 N N . MET A 1 91 ? 9.058 6.828 -7.180 1.00 86.25 91 MET A N 1
ATOM 718 C CA . MET A 1 91 ? 7.981 7.808 -7.003 1.00 86.25 91 MET A CA 1
ATOM 719 C C . MET A 1 91 ? 6.661 7.152 -6.600 1.00 86.25 91 MET A C 1
ATOM 721 O O . MET A 1 91 ? 5.983 7.648 -5.704 1.00 86.25 91 MET A O 1
ATOM 725 N N . VAL A 1 92 ? 6.316 6.016 -7.210 1.00 84.50 92 VAL A N 1
ATOM 726 C CA . VAL A 1 92 ? 5.128 5.245 -6.826 1.00 84.50 92 VAL A CA 1
ATOM 727 C C . VAL A 1 92 ? 5.250 4.755 -5.382 1.00 84.50 92 VAL A C 1
ATOM 729 O O . VAL A 1 92 ? 4.333 4.969 -4.599 1.00 84.50 92 VAL A O 1
ATOM 732 N N . VAL A 1 93 ? 6.392 4.185 -4.982 1.00 83.12 93 VAL A N 1
ATOM 733 C CA . VAL A 1 93 ? 6.629 3.744 -3.593 1.00 83.12 93 VAL A CA 1
ATOM 734 C C . VAL A 1 93 ? 6.523 4.905 -2.598 1.00 83.12 93 VAL A C 1
ATOM 736 O O . VAL A 1 93 ? 5.939 4.738 -1.527 1.00 83.12 93 VAL A O 1
ATOM 739 N N . ILE A 1 94 ? 7.042 6.086 -2.947 1.00 82.88 94 ILE A N 1
ATOM 740 C CA . ILE A 1 94 ? 6.905 7.290 -2.118 1.00 82.88 94 ILE A CA 1
ATOM 741 C C . ILE A 1 94 ? 5.427 7.675 -1.992 1.00 82.88 94 ILE A C 1
ATOM 743 O O . ILE A 1 94 ? 4.958 7.858 -0.872 1.00 82.88 94 ILE A O 1
ATOM 747 N N . ALA A 1 95 ? 4.675 7.711 -3.094 1.00 80.31 95 ALA A N 1
ATOM 748 C CA . ALA A 1 95 ? 3.244 8.015 -3.074 1.00 80.31 95 ALA A CA 1
ATOM 749 C C . ALA A 1 95 ? 2.443 7.012 -2.219 1.00 80.31 95 ALA A C 1
ATOM 751 O O . ALA A 1 95 ? 1.570 7.409 -1.457 1.00 80.31 95 ALA A O 1
ATOM 752 N N . PHE A 1 96 ? 2.795 5.725 -2.262 1.00 74.31 96 PHE A N 1
ATOM 753 C CA . PHE A 1 96 ? 2.221 4.696 -1.386 1.00 74.31 96 PHE A CA 1
ATOM 754 C C . PHE A 1 96 ? 2.540 4.897 0.096 1.00 74.31 96 PHE A C 1
ATOM 756 O O . PHE A 1 96 ? 1.767 4.487 0.962 1.00 74.31 96 PHE A O 1
ATOM 763 N N . SER A 1 97 ? 3.701 5.480 0.396 1.00 72.94 97 SER A N 1
ATOM 764 C CA . SER A 1 97 ? 4.105 5.787 1.767 1.00 72.94 97 SER A CA 1
ATOM 765 C C . SER A 1 97 ? 3.433 7.044 2.314 1.00 72.94 97 SER A C 1
ATOM 767 O O . SER A 1 97 ? 3.430 7.252 3.532 1.00 72.94 97 SER A O 1
ATOM 769 N N . GLU A 1 98 ? 2.858 7.880 1.441 1.00 77.06 98 GLU A N 1
ATOM 770 C CA . GLU A 1 98 ? 2.180 9.084 1.881 1.00 77.06 98 GLU A CA 1
ATOM 771 C C . GLU A 1 98 ? 0.884 8.727 2.621 1.00 77.06 98 GLU A C 1
ATOM 773 O O . GLU A 1 98 ? 0.032 7.983 2.125 1.00 77.06 98 GLU A O 1
ATOM 778 N N . PRO A 1 99 ? 0.710 9.243 3.849 1.00 75.88 99 PRO A N 1
ATOM 779 C CA . PRO A 1 99 ? -0.508 9.016 4.599 1.00 75.88 99 PRO A CA 1
ATOM 780 C C . PRO A 1 99 ? -1.694 9.642 3.869 1.00 75.88 99 PRO A C 1
ATOM 782 O O . PRO A 1 99 ? -1.595 10.772 3.389 1.00 75.88 99 PRO A O 1
ATOM 785 N N . ILE A 1 100 ? -2.848 8.964 3.892 1.00 79.56 100 ILE A N 1
ATOM 786 C CA . ILE A 1 100 ? -4.089 9.504 3.325 1.00 79.56 100 ILE A CA 1
ATOM 787 C C . ILE A 1 100 ? -4.347 10.891 3.934 1.00 79.56 100 ILE A C 1
ATOM 789 O O . ILE A 1 100 ? -4.550 11.059 5.145 1.00 79.56 100 ILE A O 1
ATOM 793 N N . GLY A 1 101 ? -4.257 11.909 3.078 1.00 74.06 101 GLY A N 1
ATOM 794 C CA . GLY A 1 101 ? -4.352 13.316 3.455 1.00 74.06 101 GLY A CA 1
ATOM 795 C C . GLY A 1 101 ? -5.779 13.773 3.745 1.00 74.06 101 GLY A C 1
ATOM 796 O O . GLY A 1 101 ? -5.956 14.830 4.363 1.00 74.06 101 GLY A O 1
ATOM 797 N N . ASP A 1 102 ? -6.762 12.965 3.350 1.00 84.25 102 ASP A N 1
ATOM 798 C CA . ASP A 1 102 ? -8.172 13.315 3.324 1.00 84.25 102 ASP A CA 1
ATOM 799 C C . ASP A 1 102 ? -8.731 13.708 4.704 1.00 84.25 102 ASP A C 1
ATOM 801 O O . ASP A 1 102 ? -8.438 13.101 5.743 1.00 84.25 102 ASP A O 1
ATOM 805 N N . ARG A 1 103 ? -9.504 14.800 4.723 1.00 85.69 103 ARG A N 1
ATOM 806 C CA . ARG A 1 103 ? -10.058 15.361 5.963 1.00 85.69 103 ARG A CA 1
ATOM 807 C C . ARG A 1 103 ? -11.232 14.532 6.461 1.00 85.69 103 ARG A C 1
ATOM 809 O O . ARG A 1 103 ? -11.347 14.365 7.675 1.00 85.69 103 ARG A O 1
ATOM 816 N N . GLU A 1 104 ? -12.065 14.017 5.562 1.00 88.62 104 GLU A N 1
ATOM 817 C CA . GLU A 1 104 ? -13.238 13.217 5.922 1.00 88.62 104 GLU A CA 1
ATOM 818 C C . GLU A 1 104 ? -12.806 11.894 6.547 1.00 88.62 104 GLU A C 1
ATOM 820 O O . GLU A 1 104 ? -13.278 11.546 7.627 1.00 88.62 104 GLU A O 1
ATOM 825 N N . PHE A 1 105 ? -11.798 11.240 5.969 1.00 88.75 105 PHE A N 1
ATOM 826 C CA . PHE A 1 105 ? -11.133 10.073 6.537 1.00 88.75 105 PHE A CA 1
ATOM 827 C C . PHE A 1 105 ? -10.643 10.324 7.969 1.00 88.75 105 PHE A C 1
ATOM 829 O O . PHE A 1 105 ? -10.935 9.546 8.880 1.00 88.75 105 PHE A O 1
ATOM 836 N N . LYS A 1 106 ? -9.937 11.439 8.205 1.00 89.69 106 LYS A N 1
ATOM 837 C CA . LYS A 1 106 ? -9.443 11.798 9.547 1.00 89.69 106 LYS A CA 1
ATOM 838 C C . LYS A 1 106 ? -10.585 12.036 10.533 1.00 89.69 106 LYS A C 1
ATOM 840 O O . LYS A 1 106 ? -10.488 11.611 11.681 1.00 89.69 106 LYS A O 1
ATOM 845 N N . VAL A 1 107 ? -11.653 12.711 10.110 1.00 89.62 107 VAL A N 1
ATOM 846 C CA . VAL A 1 107 ? -12.840 12.941 10.949 1.00 89.62 107 VAL A CA 1
ATOM 847 C C . VAL A 1 107 ? -13.534 11.619 11.268 1.00 89.62 107 VAL A C 1
ATOM 849 O O . VAL A 1 107 ? -13.848 11.369 12.431 1.00 89.62 107 VAL A O 1
ATOM 852 N N . LYS A 1 108 ? -13.707 10.743 10.273 1.00 92.19 108 LYS A N 1
ATOM 853 C CA . LYS A 1 108 ? -14.312 9.420 10.439 1.00 92.19 108 LYS A CA 1
ATOM 854 C C . LYS A 1 108 ? -13.512 8.549 11.406 1.00 92.19 108 LYS A C 1
ATOM 856 O O . LYS A 1 108 ? -14.101 7.961 12.309 1.00 92.19 108 LYS A O 1
ATOM 861 N N . LEU A 1 109 ? -12.183 8.544 11.281 1.00 91.50 109 LEU A N 1
ATOM 862 C CA . LEU A 1 109 ? -11.286 7.847 12.202 1.00 91.50 109 LEU A CA 1
ATOM 863 C C . LEU A 1 109 ? -11.467 8.336 13.644 1.00 91.50 109 LEU A C 1
ATOM 865 O O . LEU A 1 109 ? -11.614 7.531 14.560 1.00 91.50 109 LEU A O 1
ATOM 869 N N . LEU A 1 110 ? -11.478 9.656 13.855 1.00 91.12 110 LEU A N 1
ATOM 870 C CA . LEU A 1 110 ? -11.672 10.239 15.185 1.00 91.12 110 LEU A CA 1
ATOM 871 C C . LEU A 1 110 ? -13.047 9.896 15.765 1.00 91.12 110 LEU A C 1
ATOM 873 O O . LEU A 1 110 ? -13.143 9.589 16.951 1.00 91.12 110 LEU A O 1
ATOM 877 N N . MET A 1 111 ? -14.092 9.918 14.938 1.00 90.88 111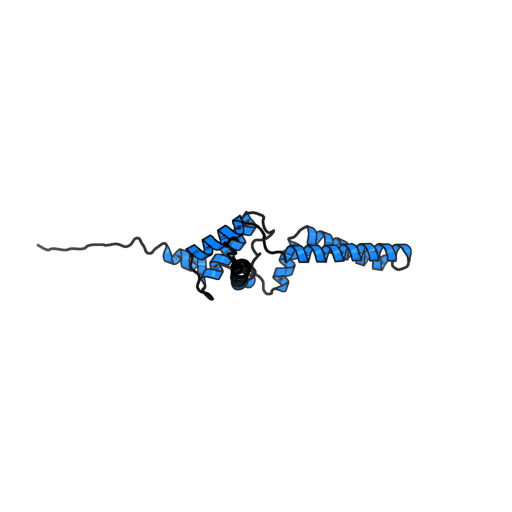 MET A N 1
ATOM 878 C CA . MET A 1 111 ? -15.443 9.539 15.343 1.00 90.88 111 MET A CA 1
ATOM 879 C C . MET A 1 111 ? -15.496 8.078 15.805 1.00 90.88 111 MET A C 1
ATOM 881 O O . MET A 1 111 ? -16.041 7.800 16.870 1.00 90.88 111 MET A O 1
ATOM 885 N N . GLU A 1 112 ? -14.887 7.157 15.057 1.00 91.25 112 GLU A N 1
ATOM 886 C CA . GLU A 1 112 ? -14.849 5.735 15.419 1.00 91.25 112 GLU A CA 1
ATOM 887 C C . GLU A 1 112 ? -14.110 5.509 16.752 1.00 91.25 112 GLU A C 1
ATOM 889 O O . GLU A 1 112 ? -14.574 4.758 17.613 1.00 91.25 112 GLU A O 1
ATOM 894 N N . ILE A 1 113 ? -12.997 6.222 16.965 1.00 90.62 113 ILE A N 1
ATOM 895 C CA . ILE A 1 113 ? -12.212 6.169 18.207 1.00 90.62 113 ILE A CA 1
ATOM 896 C C . ILE A 1 113 ? -13.009 6.718 19.399 1.00 90.62 113 ILE A C 1
ATOM 898 O O . ILE A 1 113 ? -13.009 6.105 20.466 1.00 90.62 113 ILE A O 1
ATOM 902 N N . ILE A 1 114 ? -13.700 7.854 19.251 1.00 88.56 114 ILE A N 1
ATOM 903 C CA . ILE A 1 114 ? -14.489 8.458 20.341 1.00 88.56 114 ILE A CA 1
ATOM 904 C C . ILE A 1 114 ? -15.666 7.561 20.728 1.00 88.56 114 ILE A C 1
ATOM 906 O O . ILE A 1 114 ? -15.937 7.396 21.918 1.00 88.56 114 ILE A O 1
ATOM 910 N N . THR A 1 115 ? -16.343 6.971 19.741 1.00 87.88 115 THR A N 1
ATOM 911 C CA . THR A 1 115 ? -17.493 6.088 19.967 1.00 87.88 115 THR A CA 1
ATOM 912 C C . THR A 1 115 ? -17.086 4.820 20.710 1.00 87.88 115 THR A C 1
ATOM 914 O O . THR A 1 115 ? -17.742 4.440 21.675 1.00 87.88 115 THR A O 1
ATOM 917 N N . ARG A 1 116 ? -15.985 4.178 20.298 1.00 85.50 116 ARG A N 1
ATOM 918 C CA . ARG A 1 116 ? -15.548 2.893 20.871 1.00 85.50 116 ARG A CA 1
ATOM 919 C C . ARG A 1 116 ? -14.688 3.021 22.123 1.00 85.50 116 ARG A C 1
ATOM 921 O O . ARG A 1 116 ? -14.557 2.046 22.849 1.00 85.50 116 ARG A O 1
ATOM 928 N N . LYS A 1 117 ? -14.100 4.197 22.375 1.00 87.12 117 LYS A N 1
ATOM 929 C CA . LYS A 1 117 ? -13.200 4.470 23.512 1.00 87.12 117 LYS A CA 1
ATOM 930 C C . LYS A 1 117 ? -12.147 3.360 23.702 1.00 87.12 117 LYS A C 1
ATOM 932 O O . LYS A 1 117 ? -12.079 2.764 24.778 1.00 87.12 117 LYS A O 1
ATOM 937 N N . PRO A 1 118 ? -11.331 3.068 22.671 1.00 86.00 118 PRO A N 1
ATOM 938 C CA . PRO A 1 118 ? -10.398 1.953 22.714 1.00 86.00 118 PRO A CA 1
ATOM 939 C C . PRO A 1 118 ? -9.361 2.148 23.824 1.00 86.00 118 PRO A C 1
ATOM 941 O O . PRO A 1 118 ? -8.799 3.235 23.993 1.00 86.00 118 PRO A O 1
ATOM 944 N N . ALA A 1 119 ? -9.044 1.075 24.547 1.00 84.81 119 ALA A N 1
ATOM 945 C CA . ALA A 1 119 ? -7.862 1.067 25.401 1.00 84.81 119 ALA A CA 1
ATOM 946 C C . ALA A 1 119 ? -6.581 1.053 24.538 1.00 84.81 119 ALA A C 1
ATOM 948 O O . ALA A 1 119 ? -6.588 0.628 23.385 1.00 84.81 119 ALA A O 1
ATOM 949 N N . VAL A 1 120 ? -5.436 1.468 25.093 1.00 77.25 120 VAL A N 1
ATOM 950 C CA . VAL A 1 120 ? -4.146 1.567 24.361 1.00 77.25 120 VAL A CA 1
ATOM 951 C C . VAL A 1 120 ? -3.731 0.249 23.681 1.00 77.25 120 VAL A C 1
ATOM 953 O O . VAL A 1 120 ? -3.117 0.270 22.617 1.00 77.25 120 VAL A O 1
ATOM 956 N N . LYS A 1 121 ? -4.071 -0.894 24.285 1.00 76.06 121 LYS A N 1
ATOM 957 C CA . LYS A 1 121 ? -3.908 -2.249 23.722 1.00 76.06 121 LYS A CA 1
ATOM 958 C C . LYS A 1 121 ? -5.239 -3.006 23.696 1.00 76.06 121 LYS A C 1
ATOM 960 O O . LYS A 1 121 ? -5.295 -4.205 23.954 1.00 76.06 121 LYS A O 1
ATOM 965 N N . GLY A 1 122 ? -6.318 -2.262 23.507 1.00 80.00 122 GLY A N 1
ATOM 966 C CA . GLY A 1 122 ? -7.665 -2.795 23.499 1.00 80.00 122 GLY A CA 1
ATOM 967 C C . GLY A 1 122 ? -7.979 -3.550 22.207 1.00 80.00 122 GLY A C 1
ATOM 968 O O . GLY A 1 122 ? -7.420 -3.247 21.151 1.00 80.00 122 GLY A O 1
ATOM 969 N N . LYS A 1 123 ? -8.871 -4.543 22.291 1.00 83.81 123 LYS A N 1
ATOM 970 C CA . LYS A 1 123 ? -9.315 -5.337 21.128 1.00 83.81 123 LYS A CA 1
ATOM 971 C C . LYS A 1 123 ? -10.120 -4.498 20.133 1.00 83.81 123 LYS A C 1
ATOM 973 O O . LYS A 1 123 ? -10.211 -4.855 18.964 1.00 83.81 123 LYS A O 1
ATOM 978 N N . GLU A 1 124 ? -10.625 -3.353 20.579 1.00 87.75 124 GLU A N 1
ATOM 979 C CA . GLU A 1 124 ? -11.451 -2.436 19.806 1.00 87.75 124 GLU A CA 1
ATOM 980 C C . GLU A 1 124 ? -10.673 -1.847 18.617 1.00 87.75 124 GLU A C 1
ATOM 982 O O . GLU A 1 124 ? -11.272 -1.546 17.585 1.00 87.75 124 GLU A O 1
ATOM 987 N N . TRP A 1 125 ? -9.335 -1.739 18.709 1.00 90.25 125 TRP A N 1
ATOM 988 C CA . TRP A 1 125 ? -8.484 -1.305 17.590 1.00 90.25 125 TRP A CA 1
ATOM 989 C C . TRP A 1 125 ? -8.623 -2.196 16.367 1.00 90.25 125 TRP A C 1
ATOM 991 O O . TRP A 1 125 ? -8.566 -1.699 15.244 1.00 90.25 125 TRP A O 1
ATOM 1001 N N . ARG A 1 126 ? -8.856 -3.493 16.566 1.00 90.31 126 ARG A N 1
ATOM 1002 C CA . ARG A 1 126 ? -9.086 -4.437 15.475 1.00 90.31 126 ARG A CA 1
ATOM 1003 C C . ARG A 1 126 ? -10.348 -4.073 14.699 1.00 90.31 126 ARG A C 1
ATOM 1005 O O . ARG A 1 126 ? -10.304 -3.945 13.476 1.00 90.31 126 ARG A O 1
ATOM 1012 N N . THR A 1 127 ? -11.439 -3.811 15.412 1.00 90.25 127 THR A N 1
ATOM 1013 C CA . THR A 1 127 ? -12.717 -3.419 14.811 1.00 90.25 127 THR A CA 1
ATOM 1014 C C . THR A 1 127 ? -12.641 -2.042 14.155 1.00 90.25 127 THR A C 1
ATOM 1016 O O . THR A 1 127 ? -13.122 -1.871 13.036 1.00 90.25 127 THR A O 1
ATOM 1019 N N . ILE A 1 128 ? -11.973 -1.076 14.800 1.00 91.62 128 ILE A N 1
ATOM 1020 C CA . ILE A 1 128 ? -11.705 0.248 14.215 1.00 91.62 128 ILE A CA 1
ATOM 1021 C C . ILE A 1 128 ? -10.945 0.082 12.898 1.00 91.62 128 ILE A C 1
ATOM 1023 O O . ILE A 1 128 ? -11.361 0.614 11.875 1.00 91.62 128 ILE A O 1
ATOM 1027 N N . THR A 1 129 ? -9.862 -0.694 12.902 1.00 93.00 129 THR A N 1
ATOM 1028 C CA . THR A 1 129 ? -9.004 -0.890 11.726 1.00 93.00 129 THR A CA 1
ATOM 1029 C C . THR A 1 129 ? -9.778 -1.480 10.558 1.00 93.00 129 THR A C 1
ATOM 1031 O O . THR A 1 129 ? -9.672 -0.989 9.437 1.00 93.00 129 THR A O 1
ATOM 1034 N N . TYR A 1 130 ? -10.608 -2.487 10.818 1.00 91.88 130 TYR A N 1
ATOM 1035 C CA . TYR A 1 130 ? -11.457 -3.083 9.794 1.00 91.88 130 TYR A CA 1
ATOM 1036 C C . TYR A 1 130 ? -12.471 -2.094 9.214 1.00 91.88 130 TYR A C 1
ATOM 1038 O O . TYR A 1 130 ? -12.569 -1.962 7.993 1.00 91.88 130 TYR A O 1
ATOM 1046 N N . ASN A 1 131 ? -13.180 -1.355 10.071 1.00 92.12 131 ASN A N 1
ATOM 1047 C CA . ASN A 1 131 ? -14.154 -0.359 9.624 1.00 92.12 131 ASN A CA 1
ATOM 1048 C C . ASN A 1 131 ? -13.490 0.745 8.796 1.00 92.12 131 ASN A C 1
ATOM 1050 O O . ASN A 1 131 ? -14.042 1.178 7.785 1.00 92.12 131 ASN A O 1
ATOM 1054 N N . MET A 1 132 ? -12.288 1.170 9.188 1.00 92.94 132 MET A N 1
ATOM 1055 C CA . MET A 1 132 ? -11.532 2.185 8.462 1.00 92.94 132 MET A CA 1
ATOM 1056 C C . MET A 1 132 ? -11.001 1.668 7.125 1.00 92.94 132 MET A C 1
ATOM 1058 O O . MET A 1 132 ? -11.140 2.360 6.124 1.00 92.94 132 MET A O 1
ATOM 1062 N N . ASN A 1 133 ? -10.457 0.451 7.074 1.00 93.25 133 ASN A N 1
ATOM 1063 C CA . ASN A 1 133 ? -10.025 -0.175 5.823 1.00 93.25 133 ASN A CA 1
ATOM 1064 C C . ASN A 1 133 ? -11.178 -0.296 4.820 1.00 93.25 133 ASN A C 1
ATOM 1066 O O . ASN A 1 133 ? 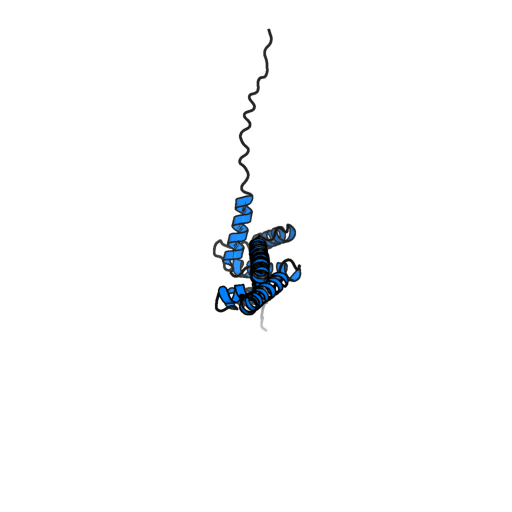-11.018 0.031 3.644 1.00 93.25 133 ASN A O 1
ATOM 1070 N N . ARG A 1 134 ? -12.357 -0.711 5.296 1.00 91.75 134 ARG A N 1
ATOM 1071 C CA . ARG A 1 134 ? -13.565 -0.781 4.473 1.00 91.75 134 ARG A CA 1
ATOM 1072 C C . ARG A 1 134 ? -14.002 0.601 3.989 1.00 91.75 134 ARG A C 1
ATOM 1074 O O . ARG A 1 134 ? -14.259 0.767 2.805 1.00 91.75 134 ARG A O 1
ATOM 1081 N N . TYR A 1 135 ? -14.014 1.598 4.875 1.00 92.69 135 TYR A N 1
ATOM 1082 C CA . TYR A 1 135 ? -14.345 2.976 4.511 1.00 92.69 135 TYR A CA 1
ATOM 1083 C C . TYR A 1 135 ? -13.434 3.512 3.399 1.00 92.69 135 TYR A C 1
ATOM 1085 O O . TYR A 1 135 ? -13.931 4.059 2.420 1.00 92.69 135 TYR A O 1
ATOM 1093 N N . ILE A 1 136 ? -12.116 3.334 3.533 1.00 91.62 136 ILE A N 1
ATOM 1094 C CA . ILE A 1 136 ? -11.127 3.785 2.546 1.00 91.62 136 ILE A CA 1
ATOM 1095 C C . ILE A 1 136 ? -11.406 3.155 1.173 1.00 91.62 136 ILE A C 1
ATOM 1097 O O . ILE A 1 136 ? -11.401 3.860 0.164 1.00 91.62 136 ILE A O 1
ATOM 1101 N N . PHE A 1 137 ? -11.665 1.846 1.144 1.00 91.50 137 PHE A N 1
ATOM 1102 C CA . PHE A 1 137 ? -11.950 1.115 -0.088 1.00 91.50 137 PHE A CA 1
ATOM 1103 C C . PHE A 1 137 ? -13.264 1.560 -0.739 1.00 91.50 137 PHE A C 1
ATOM 1105 O O . PHE A 1 137 ? -13.285 1.879 -1.925 1.00 91.50 137 PHE A O 1
ATOM 1112 N N . ASP A 1 138 ? -14.339 1.663 0.046 1.00 92.44 138 ASP A N 1
ATOM 1113 C CA . ASP A 1 138 ? -15.666 2.050 -0.448 1.00 92.44 138 ASP A CA 1
ATOM 1114 C C . ASP A 1 138 ? -15.678 3.485 -1.021 1.00 92.44 138 ASP A C 1
ATOM 1116 O O . ASP A 1 138 ? -16.463 3.787 -1.917 1.00 92.44 138 ASP A O 1
ATOM 1120 N N . HIS A 1 139 ? -14.786 4.363 -0.544 1.00 90.38 139 HIS A N 1
ATOM 1121 C CA . HIS A 1 139 ? -14.638 5.744 -1.029 1.00 90.38 139 HIS A CA 1
ATOM 1122 C C . HIS A 1 139 ? -13.569 5.895 -2.125 1.00 90.38 139 HIS A C 1
ATOM 1124 O O . HIS A 1 139 ? -13.284 7.014 -2.548 1.00 90.38 139 HIS A O 1
ATOM 1130 N N . GLY A 1 140 ? -12.954 4.798 -2.583 1.00 86.88 140 GLY A N 1
ATOM 1131 C CA . GLY A 1 140 ? -11.927 4.824 -3.629 1.00 86.88 140 GLY A CA 1
ATOM 1132 C C . GLY A 1 140 ? -10.640 5.554 -3.231 1.00 86.88 140 GLY A C 1
ATOM 1133 O O . GLY A 1 140 ? -9.878 5.970 -4.100 1.00 86.88 140 GLY A O 1
ATOM 1134 N N . LEU A 1 141 ? -10.392 5.724 -1.928 1.00 88.19 141 LEU A N 1
ATOM 1135 C CA . LEU A 1 141 ? -9.163 6.329 -1.403 1.00 88.19 141 LEU A CA 1
ATOM 1136 C C . LEU A 1 141 ? -7.974 5.354 -1.455 1.00 88.19 141 LEU A C 1
ATOM 1138 O O . LEU A 1 141 ? -6.827 5.775 -1.315 1.00 88.19 141 LEU A O 1
ATOM 1142 N N . TRP A 1 142 ? -8.250 4.060 -1.633 1.00 89.19 142 TRP A N 1
ATOM 1143 C CA . TRP A 1 142 ? -7.262 3.003 -1.824 1.00 89.19 142 TRP A CA 1
ATOM 1144 C C . TRP A 1 142 ? -7.823 1.898 -2.719 1.00 89.19 142 TRP A C 1
ATOM 1146 O O . TRP A 1 142 ? -9.023 1.628 -2.702 1.00 89.19 142 TRP A O 1
ATOM 1156 N N . ASP A 1 143 ? -6.947 1.223 -3.465 1.00 86.62 143 ASP A N 1
ATOM 1157 C CA . ASP A 1 143 ? -7.334 0.203 -4.452 1.00 86.62 143 ASP A CA 1
ATOM 1158 C C . ASP A 1 143 ? -7.831 -1.118 -3.826 1.00 86.62 143 ASP A C 1
ATOM 1160 O O . ASP A 1 143 ? -8.400 -1.974 -4.514 1.00 86.62 143 ASP A O 1
ATOM 1164 N N . THR A 1 144 ? -7.608 -1.309 -2.523 1.00 88.94 144 THR A N 1
ATOM 1165 C CA . THR A 1 144 ? -7.935 -2.532 -1.774 1.00 88.94 144 THR A CA 1
ATOM 1166 C C . THR A 1 144 ? -8.496 -2.231 -0.380 1.00 88.94 144 THR A C 1
ATOM 1168 O O . THR A 1 144 ? -8.245 -1.169 0.192 1.00 88.94 144 THR A O 1
ATOM 1171 N N . PRO A 1 145 ? -9.211 -3.186 0.237 1.00 89.69 145 PRO A N 1
ATOM 1172 C CA . PRO A 1 145 ? -9.673 -3.068 1.619 1.00 89.69 145 PRO A CA 1
ATOM 1173 C C . PRO A 1 145 ? -8.589 -3.425 2.651 1.00 89.69 145 PRO A C 1
ATOM 1175 O O . PRO A 1 145 ? -8.917 -3.853 3.757 1.00 89.69 145 PRO A O 1
ATOM 1178 N N . TYR A 1 146 ? -7.300 -3.301 2.320 1.00 90.69 146 TYR A N 1
ATOM 1179 C CA . TYR A 1 146 ? -6.208 -3.809 3.161 1.00 90.69 146 TYR A CA 1
ATOM 1180 C C . TYR A 1 146 ? -5.183 -2.751 3.584 1.00 90.69 146 TYR A C 1
ATOM 1182 O O . TYR A 1 146 ? -4.118 -3.117 4.068 1.00 90.69 146 TYR A O 1
ATOM 1190 N N . TYR A 1 147 ? -5.519 -1.459 3.479 1.00 89.94 147 TYR A N 1
ATOM 1191 C CA . TYR A 1 147 ? -4.624 -0.332 3.789 1.00 89.94 147 TYR A CA 1
ATOM 1192 C C . TYR A 1 147 ? -3.823 -0.498 5.096 1.00 89.94 147 TYR A C 1
ATOM 1194 O O . TYR A 1 147 ? -2.591 -0.457 5.097 1.00 89.94 147 TYR A O 1
ATOM 1202 N N . PHE A 1 148 ? -4.504 -0.720 6.223 1.00 92.00 148 PHE A N 1
ATOM 1203 C CA . PHE A 1 148 ? -3.852 -1.084 7.476 1.00 92.00 148 PHE A CA 1
ATOM 1204 C C . PHE A 1 148 ? -3.682 -2.599 7.563 1.00 92.00 148 PHE A C 1
ATOM 1206 O O . PHE A 1 148 ? -4.663 -3.335 7.702 1.00 92.00 148 PHE A O 1
ATOM 1213 N N . TYR A 1 149 ? -2.426 -3.051 7.542 1.00 90.06 149 TYR A N 1
ATOM 1214 C CA . TYR A 1 149 ? -2.082 -4.469 7.635 1.00 90.06 149 TYR A CA 1
ATOM 1215 C C . TYR A 1 149 ? -2.430 -5.059 9.014 1.00 90.06 149 TYR A C 1
ATOM 1217 O O . TYR A 1 149 ? -2.952 -6.174 9.100 1.00 90.06 149 TYR A O 1
ATOM 1225 N N . ARG A 1 150 ? -2.169 -4.305 10.093 1.00 90.31 150 ARG A N 1
ATOM 1226 C CA . ARG A 1 150 ? -2.448 -4.681 11.490 1.00 90.31 150 ARG A CA 1
ATOM 1227 C C . ARG A 1 150 ? -3.237 -3.611 12.228 1.00 90.31 150 ARG A C 1
ATOM 1229 O O . ARG A 1 150 ? -3.202 -2.431 11.887 1.00 90.31 150 ARG A O 1
ATOM 1236 N N . ASP A 1 151 ? -3.855 -4.021 13.324 1.00 90.19 151 ASP A N 1
ATOM 1237 C CA . ASP A 1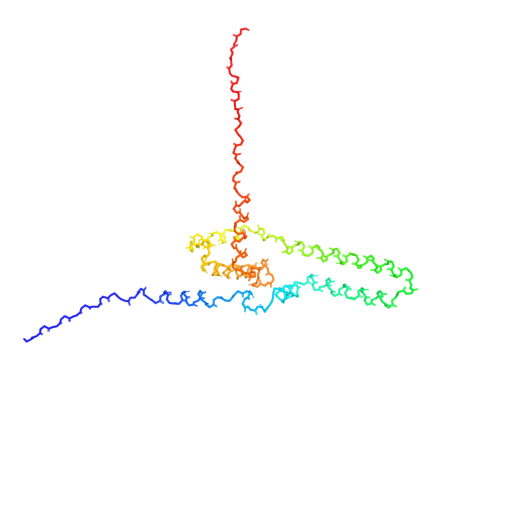 151 ? -4.550 -3.149 14.262 1.00 90.19 151 ASP A CA 1
ATOM 1238 C C . ASP A 1 151 ? -3.612 -2.128 14.924 1.00 90.19 151 ASP A C 1
ATOM 1240 O O . ASP A 1 151 ? -3.975 -0.961 15.102 1.00 90.19 151 ASP A O 1
ATOM 1244 N N . GLU A 1 152 ? -2.356 -2.508 15.187 1.00 89.94 152 GLU A N 1
ATOM 1245 C CA . GLU A 1 152 ? -1.366 -1.567 15.715 1.00 89.94 152 GLU A CA 1
ATOM 1246 C C . GLU A 1 152 ? -0.976 -0.479 14.702 1.00 89.94 152 GLU A C 1
ATOM 1248 O O . GLU A 1 152 ? -0.523 0.599 15.095 1.00 89.94 152 GLU A O 1
ATOM 1253 N N . ASP A 1 153 ? -1.136 -0.730 13.400 1.00 89.75 153 ASP A N 1
ATOM 1254 C CA . ASP A 1 153 ? -0.798 0.236 12.354 1.00 89.75 153 ASP A CA 1
ATOM 1255 C C . ASP A 1 153 ? -1.791 1.412 12.370 1.00 89.75 153 ASP A C 1
ATOM 1257 O O . ASP A 1 153 ? -1.370 2.572 12.341 1.00 89.75 153 ASP A O 1
ATOM 1261 N N . CYS A 1 154 ? -3.087 1.128 12.547 1.00 90.31 154 CYS A N 1
ATOM 1262 C CA . CYS A 1 154 ? -4.128 2.147 12.710 1.00 90.31 154 CYS A CA 1
ATOM 1263 C C . CYS A 1 154 ? -3.915 2.984 13.983 1.00 90.31 154 CYS A C 1
ATOM 1265 O O . CYS A 1 154 ? -4.014 4.215 13.958 1.00 90.31 154 CYS A O 1
ATOM 1267 N N . HIS A 1 155 ? -3.557 2.342 15.099 1.00 90.81 155 HIS A N 1
ATOM 1268 C CA . HIS A 1 155 ? -3.245 3.054 16.339 1.00 90.81 155 HIS A CA 1
ATOM 1269 C C . HIS A 1 155 ? -2.013 3.964 16.184 1.00 90.81 155 HIS A C 1
ATOM 1271 O O . HIS A 1 155 ? -2.037 5.131 16.586 1.00 90.81 155 HIS A O 1
ATOM 1277 N N . ARG A 1 156 ? -0.937 3.477 15.548 1.00 89.19 156 ARG A N 1
ATOM 1278 C CA . ARG A 1 156 ? 0.260 4.291 15.274 1.00 89.19 156 ARG A CA 1
ATOM 1279 C C . ARG A 1 156 ? -0.050 5.490 14.381 1.00 89.19 156 ARG A C 1
ATOM 1281 O O . ARG A 1 156 ? 0.475 6.575 14.637 1.00 89.19 156 ARG A O 1
ATOM 1288 N N . TYR A 1 157 ? -0.914 5.315 13.384 1.00 89.25 157 TYR A N 1
ATOM 1289 C CA . TYR A 1 157 ? -1.387 6.408 12.539 1.00 89.25 157 TYR A CA 1
ATOM 1290 C C . TYR A 1 157 ? -2.154 7.464 13.347 1.00 89.25 157 TYR A C 1
ATOM 1292 O O . TYR A 1 157 ? -1.869 8.655 13.259 1.00 89.25 157 TYR A O 1
ATOM 1300 N N . PHE A 1 158 ? -3.067 7.050 14.224 1.00 89.44 158 PHE A N 1
ATOM 1301 C CA . PHE A 1 158 ? -3.757 7.984 15.115 1.00 89.44 158 PHE A CA 1
ATOM 1302 C C . PHE A 1 158 ? -2.788 8.777 16.011 1.00 89.44 158 PHE A C 1
ATOM 1304 O O . PHE A 1 158 ? -2.911 9.997 16.148 1.00 89.44 158 PHE A O 1
ATOM 1311 N N . LEU A 1 159 ? -1.774 8.117 16.578 1.00 88.81 159 LEU A N 1
ATOM 1312 C CA . LEU A 1 159 ? -0.758 8.797 17.383 1.00 88.81 159 LEU A CA 1
ATOM 1313 C C . LEU A 1 159 ? 0.057 9.810 16.567 1.00 88.81 159 LEU A C 1
ATOM 1315 O O . LEU A 1 159 ? 0.416 10.860 17.104 1.00 88.81 159 LEU A O 1
ATOM 1319 N N . SER A 1 160 ? 0.350 9.531 15.292 1.00 86.56 160 SER A N 1
ATOM 1320 C CA . SER A 1 160 ? 1.053 10.487 14.428 1.00 86.56 160 SER A CA 1
ATOM 1321 C C . SER A 1 160 ? 0.190 11.721 14.134 1.00 86.56 160 SER A C 1
ATOM 1323 O O . SER A 1 160 ? 0.706 12.841 14.180 1.00 86.56 160 SER A O 1
ATOM 1325 N N . LEU A 1 161 ? -1.129 11.549 13.965 1.00 85.19 161 LEU A N 1
ATOM 1326 C CA . LEU A 1 161 ? -2.076 12.661 13.826 1.00 85.19 161 LEU A CA 1
ATOM 1327 C C . LEU A 1 161 ? -2.106 13.561 15.066 1.00 85.19 161 LEU A C 1
ATOM 1329 O O . LEU A 1 161 ? -2.127 14.785 14.931 1.00 85.19 161 LEU A O 1
ATOM 1333 N N . ILE A 1 162 ? -2.098 12.980 16.272 1.00 84.25 162 ILE A N 1
ATOM 1334 C CA . ILE A 1 162 ? -2.098 13.763 17.517 1.00 84.25 162 ILE A CA 1
ATOM 1335 C C . ILE A 1 162 ? -0.756 14.462 17.726 1.00 84.25 162 ILE A C 1
ATOM 1337 O O . ILE A 1 162 ? -0.733 15.648 18.052 1.00 84.25 162 ILE A O 1
ATOM 1341 N N . LYS A 1 163 ? 0.366 13.758 17.525 1.00 79.94 163 LYS A N 1
ATOM 1342 C CA . LYS A 1 163 ? 1.711 14.337 17.676 1.00 79.94 163 LYS A CA 1
ATOM 1343 C C . LYS A 1 163 ? 1.945 15.505 16.718 1.00 79.94 163 LYS A C 1
ATOM 1345 O O . LYS A 1 163 ? 2.551 16.492 17.112 1.00 79.94 163 LYS A O 1
ATOM 1350 N N . GLY A 1 164 ? 1.416 15.445 15.496 1.00 62.56 164 GLY A N 1
ATOM 1351 C CA . GLY A 1 164 ? 1.456 16.580 14.566 1.00 62.56 164 GLY A CA 1
ATOM 1352 C C . GLY A 1 164 ? 0.621 17.788 15.019 1.00 62.56 164 GLY A C 1
ATOM 1353 O O . GLY A 1 164 ? 0.844 18.899 14.544 1.00 62.56 164 GLY A O 1
ATOM 1354 N N . LYS A 1 165 ? -0.325 17.591 15.948 1.00 60.38 165 LYS A N 1
ATOM 1355 C CA . LYS A 1 165 ? -1.234 18.621 16.469 1.00 60.38 165 LYS A CA 1
ATOM 1356 C C . LYS A 1 165 ? -0.936 19.081 17.891 1.00 60.38 165 LYS A C 1
ATOM 1358 O O . LYS A 1 165 ? -1.627 19.991 18.349 1.00 60.38 165 LYS A O 1
ATOM 1363 N N . THR A 1 166 ? 0.049 18.514 18.599 1.00 47.81 166 THR A N 1
ATOM 1364 C CA . THR A 1 166 ? 0.452 19.050 19.908 1.00 47.81 166 THR A CA 1
ATOM 1365 C C . THR A 1 166 ? 0.839 20.508 19.719 1.00 47.81 166 THR A C 1
ATOM 1367 O O . THR A 1 166 ? 1.834 20.814 19.065 1.00 47.81 166 THR A O 1
ATOM 1370 N N . PHE A 1 167 ? -0.038 21.379 20.221 1.00 49.00 167 PHE A N 1
ATOM 1371 C CA . PHE A 1 167 ? -0.018 22.823 20.085 1.00 49.00 167 PHE A CA 1
ATOM 1372 C C . PHE A 1 167 ? 1.415 23.343 20.137 1.00 49.00 167 PHE A C 1
ATOM 1374 O O . PHE A 1 167 ? 2.119 23.110 21.124 1.00 49.00 167 PHE A O 1
ATOM 1381 N N . ARG A 1 168 ? 1.837 24.088 19.101 1.00 46.53 168 ARG A N 1
ATOM 1382 C CA . ARG A 1 168 ? 2.931 25.049 19.266 1.00 46.53 168 ARG A CA 1
ATOM 1383 C C . ARG A 1 168 ? 2.602 25.816 20.541 1.00 46.53 168 ARG A C 1
ATOM 1385 O O . ARG A 1 168 ? 1.595 26.522 20.584 1.00 46.53 168 ARG A O 1
ATOM 1392 N N . LYS A 1 169 ? 3.401 25.604 21.591 1.00 41.69 169 LYS A N 1
ATOM 1393 C CA . LYS A 1 169 ? 3.332 26.384 22.827 1.00 41.69 169 LYS A CA 1
ATOM 1394 C C . LYS A 1 169 ? 3.268 27.844 22.371 1.00 41.69 169 LYS A C 1
ATOM 1396 O O . LYS A 1 169 ? 4.136 28.207 21.574 1.00 41.69 169 LYS A O 1
ATOM 1401 N N . PRO A 1 170 ? 2.262 28.649 22.760 1.00 47.62 170 PRO A N 1
ATOM 1402 C CA . PRO A 1 170 ? 2.279 30.057 22.415 1.00 47.62 170 PRO A CA 1
ATOM 1403 C C . PRO A 1 170 ? 3.586 30.605 22.970 1.00 47.62 170 PRO A C 1
ATOM 1405 O O . PRO A 1 170 ? 3.815 30.614 24.182 1.00 47.62 170 PRO A O 1
ATOM 1408 N N . GLU A 1 171 ? 4.492 30.938 22.056 1.00 48.94 171 GLU A N 1
ATOM 1409 C CA . GLU A 1 171 ? 5.719 31.633 22.370 1.00 48.94 171 GLU A CA 1
ATOM 1410 C C . GLU A 1 171 ? 5.267 32.872 23.131 1.00 48.94 171 GLU A C 1
ATOM 1412 O O . GLU A 1 171 ? 4.423 33.630 22.640 1.00 48.94 171 GLU A O 1
ATOM 1417 N N . LYS A 1 172 ? 5.694 32.988 24.394 1.00 44.97 172 LYS A N 1
ATOM 1418 C CA . LYS A 1 172 ? 5.358 34.128 25.238 1.00 44.97 172 LYS A CA 1
ATOM 1419 C C . LYS A 1 172 ? 5.888 35.353 24.509 1.00 44.97 172 LYS A C 1
ATOM 1421 O O . LYS A 1 172 ? 7.061 35.688 24.636 1.00 44.97 172 LYS A O 1
ATOM 1426 N N . ARG A 1 173 ? 5.033 36.002 23.720 1.00 43.50 173 ARG A N 1
ATOM 1427 C CA . ARG A 1 173 ? 5.292 37.325 23.183 1.00 43.50 173 ARG A CA 1
ATOM 1428 C C . ARG A 1 173 ? 5.299 38.209 24.418 1.00 43.50 173 ARG A C 1
ATOM 1430 O O . ARG A 1 173 ? 4.243 38.586 24.919 1.00 43.50 173 ARG A O 1
ATOM 1437 N N . ILE A 1 174 ? 6.487 38.403 24.985 1.00 49.47 174 ILE A N 1
ATOM 1438 C CA . ILE A 1 174 ? 6.728 39.388 26.026 1.00 49.47 174 ILE A CA 1
ATOM 1439 C C . ILE A 1 174 ? 6.341 40.710 25.372 1.00 49.47 174 ILE A C 1
ATOM 1441 O O . ILE A 1 174 ? 7.097 41.288 24.595 1.00 49.47 174 ILE A O 1
ATOM 1445 N N . LEU A 1 175 ? 5.104 41.134 25.619 1.00 44.41 175 LEU A N 1
ATOM 1446 C CA . LEU A 1 175 ? 4.690 42.515 25.492 1.00 44.41 175 LEU A CA 1
ATOM 1447 C C . LEU A 1 175 ? 5.568 43.275 26.482 1.00 44.41 175 LEU A C 1
ATOM 1449 O O . LEU A 1 175 ? 5.246 43.390 27.662 1.00 44.41 175 LEU A O 1
ATOM 1453 N N . VAL A 1 176 ? 6.723 43.747 26.010 1.00 48.12 176 VAL A N 1
ATOM 1454 C CA . VAL A 1 176 ? 7.386 44.875 26.649 1.00 48.12 176 VAL A CA 1
ATOM 1455 C C . VAL A 1 176 ? 6.472 46.059 26.378 1.00 48.12 176 VAL A C 1
ATOM 1457 O O . VAL A 1 176 ? 6.559 46.734 25.355 1.00 48.12 176 VAL A O 1
ATOM 1460 N N . THR A 1 177 ? 5.526 46.237 27.291 1.00 42.25 177 THR A N 1
ATOM 1461 C CA . THR A 1 177 ? 4.709 47.427 27.453 1.00 42.25 177 THR A CA 1
ATOM 1462 C C . THR A 1 177 ? 5.655 48.595 27.698 1.00 42.25 177 THR A C 1
ATOM 1464 O O . THR A 1 177 ? 6.001 48.906 28.833 1.00 42.25 177 THR A O 1
ATOM 1467 N N . ARG A 1 178 ? 6.128 49.237 26.630 1.00 45.41 178 ARG A N 1
ATOM 1468 C CA . ARG A 1 178 ? 6.777 50.544 26.726 1.00 45.41 178 ARG A CA 1
ATOM 1469 C C . ARG A 1 178 ? 5.678 51.595 26.596 1.00 45.41 178 ARG A C 1
ATOM 1471 O O . ARG A 1 178 ? 5.459 52.148 25.526 1.00 45.41 178 ARG A O 1
ATOM 1478 N N . ILE A 1 179 ? 4.939 51.801 27.687 1.00 44.50 179 ILE A N 1
ATOM 1479 C CA . ILE A 1 179 ? 4.028 52.938 27.845 1.00 44.50 179 ILE A CA 1
ATOM 1480 C C . ILE A 1 179 ? 4.693 53.954 28.774 1.00 44.50 179 ILE A C 1
ATOM 1482 O O . ILE A 1 179 ? 4.905 53.653 29.944 1.00 44.50 179 ILE A O 1
ATOM 1486 N N . SER A 1 180 ? 4.975 55.115 28.163 1.00 45.38 180 SER A N 1
ATOM 1487 C CA . SER A 1 180 ? 5.193 56.480 28.683 1.00 45.38 180 SER A CA 1
ATOM 1488 C C . SER A 1 180 ? 6.294 56.665 29.747 1.00 45.38 180 SER A C 1
ATOM 1490 O O . SER A 1 180 ? 6.605 55.772 30.513 1.00 45.38 180 SER A O 1
ATOM 1492 N N . TRP A 1 181 ? 7.023 57.779 29.797 1.00 37.16 181 TRP A N 1
ATOM 1493 C CA . TRP A 1 181 ? 6.520 59.111 30.135 1.00 37.16 181 TRP A CA 1
ATOM 1494 C C . TRP A 1 181 ? 7.339 60.244 29.496 1.00 37.16 181 TRP A C 1
ATOM 1496 O O . TRP A 1 181 ? 8.548 60.137 29.313 1.00 37.16 181 TRP A O 1
ATOM 1506 N N . CYS A 1 182 ? 6.622 61.329 29.196 1.00 39.91 182 CYS A N 1
ATOM 1507 C CA . CYS A 1 182 ? 7.093 62.650 28.797 1.00 39.91 182 CYS A CA 1
ATOM 1508 C C . CYS A 1 182 ? 8.212 63.213 29.689 1.00 39.91 182 CYS A C 1
ATOM 1510 O O . CYS A 1 182 ? 8.076 63.202 30.913 1.00 39.91 182 CYS A O 1
ATOM 1512 N N . ARG A 1 183 ? 9.195 63.871 29.071 1.00 42.41 183 ARG A N 1
ATOM 1513 C CA . ARG A 1 183 ? 9.428 65.314 29.229 1.00 42.41 183 ARG A CA 1
ATOM 1514 C C . ARG A 1 183 ? 10.215 65.836 28.030 1.00 42.41 183 ARG A C 1
ATOM 1516 O O . ARG A 1 183 ? 11.075 65.077 27.539 1.00 42.41 183 ARG A O 1
#

InterPro domains:
  IPR001142 Yeast membrane protein DUP/COS [PF00674] (77-169)

Organism: Saccharomyces cerevisiae (strain RM11-1a) (NCBI:txid285006)

Radius of gyration: 28.63 Å; chains: 1; bounding box: 86×88×76 Å

pLDDT: mean 76.89, std 18.72, range [36.28, 93.25]

Secondary structure (DSSP, 8-state):
------------SSSHHHHHHHHHHT---HHHHSSSHHHHHHHHHHHSHHHHHHHHHHHHHHHHHHHHTT-HHHHHHHHHHHHHHHHHHHHHHHHHHS----HHHHHHHHHHHHHH---TT-THHHHHHHHHHHHHHHTTSSSSTTS-SSHHHHHHHHHHHHHTTS-----------------

Sequence (183 aa):
MQTSSESTDAKSDSLDEPSAYLIEKNVALPKDIFGSYLSYWIYEVTRHKAAVILLVLIVTSILLLVFFYNTEFCVAFEILLFSFCFAGTCMVVIAFSEPIGDREFKVKLLMEIITRKPAVKGKEWRTITYNMNRYIFDHGLWDTPYYFYRDEDCHRYFLSLIKGKTFRKPEKRILVTRISWCR

Foldseek 3Di:
DDDDDDDDDDDDPPPVVVVVVVVLVPQDALLNVDPDPVRVVVVQLVLDPQSVVLVVQLVVLVVQCVVCVVPPVSNVVSVVSNVVSVVSNVVVVVVLVDDLPDPVLVVLLVVLCVVQVADLPRSSLSVSLQVSLVVCCVVVVGSHSHSDRDSVSSVVVVVVVVVVVPDPPPPPPPPPPPDDDDD